Protein AF-A0A316NKL5-F1 (afdb_monomer_lite)

Radius of gyration: 10.57 Å; chains: 1; bounding box: 24×18×30 Å

pLDDT: mean 93.96, std 8.82, range [47.06, 98.25]

Structure (mmCIF, N/CA/C/O backbone):
data_AF-A0A316NKL5-F1
#
_entry.id   AF-A0A316NKL5-F1
#
loop_
_atom_site.group_PDB
_atom_site.id
_atom_site.type_symbol
_atom_site.label_atom_id
_atom_site.label_alt_id
_atom_site.label_comp_id
_atom_site.label_asym_id
_atom_site.label_entity_id
_atom_site.label_seq_id
_atom_site.pdbx_PDB_ins_code
_atom_site.Cartn_x
_atom_site.Cartn_y
_atom_site.Cartn_z
_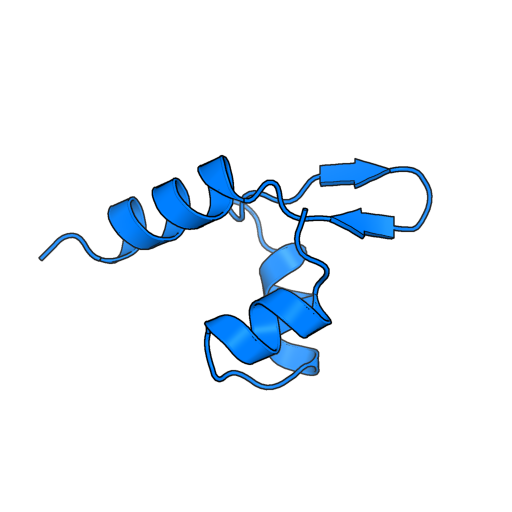atom_site.occupancy
_atom_site.B_iso_or_equiv
_atom_site.auth_seq_id
_atom_site.auth_comp_id
_atom_site.auth_asym_id
_atom_site.auth_atom_id
_atom_site.pdbx_PDB_model_num
ATOM 1 N N . MET A 1 1 ? 4.045 8.990 -5.706 1.00 91.62 1 MET A N 1
ATOM 2 C CA . MET A 1 1 ? 3.746 7.542 -5.649 1.00 91.62 1 MET A CA 1
ATOM 3 C C . MET A 1 1 ? 4.656 6.922 -4.608 1.00 91.62 1 MET A C 1
ATOM 5 O O . MET A 1 1 ? 5.757 7.432 -4.448 1.00 91.62 1 MET A O 1
ATOM 9 N N . LEU A 1 2 ? 4.203 5.890 -3.905 1.00 96.62 2 LEU A N 1
ATOM 10 C CA . LEU A 1 2 ? 4.971 5.192 -2.874 1.00 96.62 2 LEU A CA 1
ATOM 11 C C . LEU A 1 2 ? 5.474 3.858 -3.431 1.00 96.62 2 LEU A C 1
ATOM 13 O O . LEU A 1 2 ? 4.759 3.169 -4.156 1.00 96.62 2 LEU A O 1
ATOM 17 N N . SER A 1 3 ? 6.706 3.497 -3.113 1.00 96.75 3 SER A N 1
ATOM 18 C CA . SER A 1 3 ? 7.253 2.161 -3.333 1.00 96.75 3 SER A CA 1
ATOM 19 C C . SER A 1 3 ? 6.928 1.243 -2.146 1.00 96.75 3 SER A C 1
ATOM 21 O O . SER A 1 3 ? 6.519 1.713 -1.085 1.00 96.75 3 SER A O 1
ATOM 23 N N . ALA A 1 4 ? 7.130 -0.071 -2.284 1.00 96.00 4 ALA A N 1
ATOM 24 C CA . ALA A 1 4 ? 6.960 -0.995 -1.156 1.00 96.00 4 ALA A CA 1
ATOM 25 C C . ALA A 1 4 ? 7.838 -0.631 0.070 1.00 96.00 4 ALA A C 1
ATOM 27 O O . ALA A 1 4 ? 7.329 -0.690 1.188 1.00 96.00 4 ALA A O 1
ATOM 28 N N . PRO A 1 5 ? 9.107 -0.191 -0.087 1.00 97.75 5 PRO A N 1
ATOM 29 C CA . PRO A 1 5 ? 9.872 0.387 1.020 1.00 97.75 5 PRO A CA 1
ATOM 30 C C . PRO A 1 5 ? 9.219 1.607 1.681 1.00 97.75 5 PRO A C 1
ATOM 32 O O . PRO A 1 5 ? 9.209 1.675 2.906 1.00 97.75 5 PRO A O 1
ATOM 35 N N . ASP A 1 6 ? 8.639 2.531 0.907 1.00 97.88 6 ASP A N 1
ATOM 36 C CA . ASP A 1 6 ? 7.959 3.704 1.476 1.00 97.88 6 ASP A CA 1
ATOM 37 C C . ASP A 1 6 ? 6.730 3.281 2.292 1.00 97.88 6 ASP A C 1
ATOM 39 O O . ASP A 1 6 ? 6.520 3.772 3.398 1.00 97.88 6 ASP A O 1
ATOM 43 N N . VAL A 1 7 ? 5.948 2.319 1.785 1.00 97.44 7 VAL A N 1
ATOM 44 C CA . VAL A 1 7 ? 4.807 1.732 2.510 1.00 97.44 7 VAL A CA 1
ATOM 45 C C . VAL A 1 7 ? 5.264 1.086 3.818 1.00 97.44 7 VAL A C 1
ATOM 47 O O . VAL A 1 7 ? 4.624 1.288 4.846 1.00 97.44 7 VAL A O 1
ATOM 50 N N . ALA A 1 8 ? 6.387 0.359 3.805 1.00 98.06 8 ALA A N 1
ATOM 51 C CA . ALA A 1 8 ? 6.958 -0.241 5.010 1.00 98.06 8 ALA A CA 1
ATOM 52 C C . ALA A 1 8 ? 7.273 0.821 6.072 1.00 98.06 8 ALA A C 1
ATOM 54 O O . ALA A 1 8 ? 6.892 0.670 7.232 1.00 98.06 8 ALA A O 1
ATOM 55 N N . SER A 1 9 ? 7.923 1.914 5.660 1.0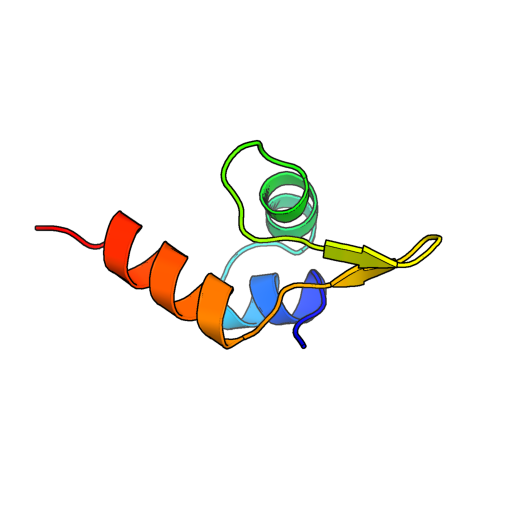0 97.94 9 SER A N 1
ATOM 56 C CA . SER A 1 9 ? 8.256 3.030 6.544 1.00 97.94 9 SER A CA 1
ATOM 57 C C . SER A 1 9 ? 7.019 3.746 7.082 1.00 97.94 9 SER A C 1
ATOM 59 O O . SER A 1 9 ? 6.989 4.067 8.265 1.00 97.94 9 SER A O 1
ATOM 61 N N . VAL A 1 10 ? 5.998 3.977 6.250 1.00 96.25 10 VAL A N 1
ATOM 62 C CA . VAL A 1 10 ? 4.773 4.677 6.672 1.00 96.25 10 VAL A CA 1
ATOM 63 C C . VAL A 1 10 ? 3.931 3.829 7.627 1.00 96.25 10 VAL A C 1
ATOM 65 O O . VAL A 1 10 ? 3.421 4.357 8.610 1.00 96.25 10 VAL A O 1
ATOM 68 N N . LEU A 1 11 ? 3.798 2.526 7.370 1.00 95.62 11 LEU A N 1
ATOM 69 C CA . LEU A 1 11 ? 3.006 1.622 8.213 1.00 95.62 11 LEU A CA 1
ATOM 70 C C . LEU A 1 11 ? 3.779 1.080 9.427 1.00 95.62 11 LEU A C 1
ATOM 72 O O . LEU A 1 11 ? 3.186 0.422 10.275 1.00 95.62 11 LEU A O 1
ATOM 76 N N . GLY A 1 12 ? 5.093 1.312 9.510 1.00 97.06 12 GLY A N 1
ATOM 77 C CA . GLY A 1 12 ? 5.930 0.786 10.591 1.00 97.06 12 GLY A CA 1
ATOM 78 C C . GLY A 1 12 ? 6.098 -0.739 10.558 1.00 97.06 12 GLY A C 1
ATOM 79 O O . GLY A 1 12 ? 6.271 -1.359 11.605 1.00 97.06 12 GLY A O 1
ATOM 80 N N . ILE A 1 13 ? 6.045 -1.354 9.370 1.00 97.31 13 ILE A N 1
ATOM 81 C CA . ILE A 1 13 ? 6.158 -2.811 9.180 1.00 97.31 13 ILE A CA 1
ATOM 82 C C . ILE A 1 13 ? 7.483 -3.205 8.520 1.00 97.31 13 ILE A C 1
ATOM 84 O O . ILE A 1 13 ? 8.220 -2.380 7.978 1.00 97.31 13 ILE A O 1
ATOM 88 N N . SER A 1 14 ? 7.796 -4.502 8.534 1.00 98.25 14 SER A N 1
ATOM 89 C CA . SER A 1 14 ? 8.977 -5.010 7.835 1.00 98.25 14 SER A CA 1
ATOM 90 C C . SER A 1 14 ? 8.860 -4.809 6.317 1.00 98.25 14 SER A C 1
ATOM 92 O O . SER A 1 14 ? 7.771 -4.847 5.742 1.00 98.25 14 SER A O 1
ATOM 94 N N . ARG A 1 15 ? 10.002 -4.666 5.630 1.00 97.50 15 ARG A N 1
ATOM 95 C CA . ARG A 1 15 ? 10.024 -4.596 4.156 1.00 97.50 15 ARG A CA 1
ATOM 96 C C . ARG A 1 15 ? 9.387 -5.829 3.515 1.00 97.50 15 ARG A C 1
ATOM 98 O O . ARG A 1 15 ? 8.704 -5.690 2.510 1.00 97.50 15 ARG A O 1
ATOM 105 N N . ALA A 1 16 ? 9.611 -7.014 4.090 1.00 97.88 16 ALA A N 1
ATOM 106 C CA . ALA A 1 16 ? 9.011 -8.257 3.611 1.00 97.88 16 ALA A CA 1
ATOM 107 C C . ALA A 1 16 ? 7.478 -8.196 3.693 1.00 97.88 16 ALA A C 1
ATOM 109 O O . ALA A 1 16 ? 6.821 -8.387 2.675 1.00 97.88 16 ALA A O 1
ATOM 110 N N . GLY A 1 17 ? 6.936 -7.792 4.848 1.00 97.75 17 GLY A N 1
ATOM 111 C CA . GLY A 1 17 ? 5.494 -7.625 5.033 1.00 97.75 17 GLY A CA 1
ATOM 112 C C . GLY A 1 17 ? 4.895 -6.577 4.095 1.00 97.75 17 GLY A C 1
ATOM 113 O O . GLY A 1 17 ? 3.820 -6.786 3.547 1.00 97.75 17 GLY A O 1
ATOM 114 N N . ALA A 1 18 ? 5.611 -5.485 3.811 1.00 97.69 18 ALA A N 1
ATOM 115 C CA . ALA A 1 18 ? 5.160 -4.514 2.815 1.00 97.69 18 ALA A CA 1
ATOM 116 C C . ALA A 1 18 ? 5.129 -5.098 1.392 1.00 97.69 18 ALA A C 1
ATOM 118 O O . ALA A 1 18 ? 4.204 -4.814 0.639 1.00 97.69 18 ALA A O 1
ATOM 119 N N . TYR A 1 19 ? 6.104 -5.929 1.010 1.00 96.88 19 TYR A N 1
ATOM 120 C CA . TYR A 1 19 ? 6.110 -6.603 -0.295 1.00 96.88 19 TYR A CA 1
ATOM 121 C C . TYR A 1 19 ? 5.002 -7.648 -0.452 1.00 96.88 19 TYR A C 1
ATOM 123 O O . TYR A 1 19 ? 4.559 -7.885 -1.577 1.00 96.88 19 TYR A O 1
ATOM 131 N N . GLU A 1 20 ? 4.598 -8.297 0.635 1.00 97.50 20 GLU A N 1
ATOM 132 C CA . GLU A 1 20 ? 3.418 -9.161 0.659 1.00 97.50 20 GLU A CA 1
ATOM 133 C C . GLU A 1 20 ? 2.154 -8.310 0.535 1.00 97.50 20 GLU A C 1
ATOM 135 O O . GLU A 1 20 ? 1.374 -8.516 -0.390 1.00 97.50 20 GLU A O 1
ATOM 140 N N . LEU A 1 21 ? 2.029 -7.266 1.360 1.00 96.69 21 LEU A N 1
ATOM 141 C CA . LEU A 1 21 ? 0.869 -6.378 1.398 1.00 96.69 21 LEU A CA 1
ATOM 142 C C . LEU A 1 21 ? 0.572 -5.716 0.047 1.00 96.69 21 LEU A C 1
ATOM 144 O O . LEU A 1 21 ? -0.567 -5.739 -0.403 1.00 96.69 21 LEU A O 1
ATOM 148 N N . VAL A 1 22 ? 1.580 -5.168 -0.642 1.00 96.44 22 VAL A N 1
ATOM 149 C CA . VAL A 1 22 ? 1.364 -4.518 -1.952 1.00 96.44 22 VAL A CA 1
ATOM 150 C C . VAL A 1 22 ? 0.933 -5.489 -3.060 1.00 96.44 22 VAL A C 1
ATOM 152 O O . VAL A 1 22 ? 0.555 -5.037 -4.143 1.00 96.44 22 VAL A 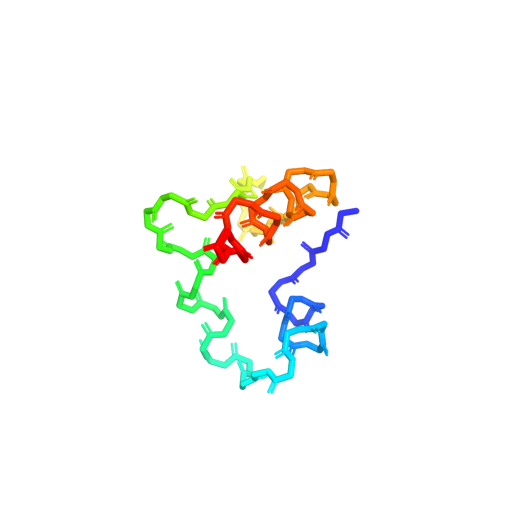O 1
ATOM 155 N N . ARG A 1 23 ? 1.032 -6.805 -2.825 1.00 95.75 23 ARG A N 1
ATOM 156 C CA . ARG A 1 23 ? 0.577 -7.871 -3.732 1.00 95.75 23 ARG A CA 1
ATOM 157 C C . ARG A 1 23 ? -0.740 -8.505 -3.289 1.00 95.75 23 ARG A C 1
ATOM 159 O O . ARG A 1 23 ? -1.272 -9.313 -4.043 1.00 95.75 23 ARG A O 1
ATOM 166 N N . SER A 1 24 ? -1.230 -8.172 -2.100 1.00 95.56 24 SER A N 1
ATOM 167 C CA . SER A 1 24 ? -2.493 -8.683 -1.584 1.00 95.56 24 SER A CA 1
ATOM 168 C C . SER A 1 24 ? -3.672 -8.098 -2.350 1.00 95.56 24 SER A C 1
ATOM 170 O O . SER A 1 24 ? -3.683 -6.914 -2.698 1.00 95.56 24 SER A O 1
ATOM 172 N N . ASP A 1 25 ? -4.693 -8.923 -2.561 1.00 94.12 25 ASP A N 1
ATOM 173 C CA . ASP A 1 25 ? -5.966 -8.469 -3.103 1.00 94.12 25 ASP A CA 1
ATOM 174 C C . ASP A 1 25 ? -6.577 -7.370 -2.220 1.00 94.12 25 ASP A C 1
ATOM 176 O O . ASP A 1 25 ? -6.531 -7.425 -0.990 1.00 94.12 25 ASP A O 1
ATOM 180 N N . GLY A 1 26 ? -7.135 -6.341 -2.860 1.00 92.94 26 GLY A N 1
ATOM 181 C CA . GLY A 1 26 ? -7.739 -5.193 -2.178 1.00 92.94 26 GLY A CA 1
ATOM 182 C C . GLY A 1 26 ? -6.755 -4.112 -1.712 1.00 92.94 26 GLY A C 1
ATOM 183 O O . GLY A 1 26 ? -7.201 -3.053 -1.272 1.00 92.94 26 GLY A O 1
ATOM 184 N N . PHE A 1 27 ? -5.438 -4.316 -1.842 1.00 96.56 27 PHE A N 1
ATOM 185 C CA . PHE A 1 27 ? -4.465 -3.250 -1.607 1.00 96.56 27 PHE A CA 1
ATOM 186 C C . PHE A 1 27 ? -4.334 -2.340 -2.847 1.00 96.56 27 PHE A C 1
ATOM 188 O O . PHE A 1 27 ? -4.256 -2.846 -3.970 1.00 96.56 27 PHE A O 1
ATOM 195 N N . PRO A 1 28 ? -4.273 -1.001 -2.697 1.00 97.00 28 PRO A N 1
ATOM 196 C CA . PRO A 1 28 ? -4.315 -0.059 -3.818 1.00 97.00 28 PRO A CA 1
ATOM 197 C C . PRO A 1 28 ? -2.967 0.077 -4.553 1.00 97.00 28 PRO A C 1
ATOM 199 O O . PRO A 1 28 ? -2.379 1.158 -4.614 1.00 97.00 28 PRO A O 1
ATOM 202 N N . SER A 1 29 ? -2.442 -1.010 -5.115 1.00 97.00 29 SER A N 1
ATOM 203 C CA . SER A 1 29 ? -1.199 -0.993 -5.890 1.00 97.00 29 SER A CA 1
ATOM 204 C C . SER A 1 29 ? -1.442 -0.887 -7.401 1.00 97.00 29 SER A C 1
ATOM 206 O O . SER A 1 29 ? -2.448 -1.333 -7.946 1.00 97.00 29 SER A O 1
ATOM 208 N N . LEU A 1 30 ? -0.486 -0.273 -8.096 1.00 96.25 30 LEU A N 1
ATOM 209 C CA . LEU A 1 30 ? -0.415 -0.167 -9.548 1.00 96.25 30 LEU A CA 1
ATOM 210 C C . LEU A 1 30 ? 0.907 -0.766 -10.028 1.00 96.25 30 LEU A C 1
ATOM 212 O O . LEU A 1 30 ? 1.981 -0.452 -9.508 1.00 96.25 30 LEU A O 1
ATOM 216 N N . ARG A 1 31 ? 0.844 -1.603 -11.064 1.00 94.56 31 ARG A N 1
ATOM 217 C CA . ARG A 1 31 ? 2.028 -2.206 -11.675 1.00 94.56 31 ARG A CA 1
ATOM 218 C C . ARG A 1 31 ? 2.388 -1.488 -12.973 1.00 94.56 31 ARG A C 1
ATOM 220 O O . ARG A 1 31 ? 1.604 -1.475 -13.914 1.00 94.56 31 ARG A O 1
ATOM 227 N N . ILE A 1 32 ? 3.592 -0.920 -13.027 1.00 93.69 32 ILE A N 1
ATOM 228 C CA . ILE A 1 32 ? 4.150 -0.261 -14.215 1.00 93.69 32 ILE A CA 1
ATOM 229 C C . ILE A 1 32 ? 5.410 -1.028 -14.617 1.00 93.69 32 ILE A C 1
ATOM 231 O O . ILE A 1 32 ? 6.468 -0.905 -13.991 1.00 93.69 32 ILE A O 1
ATOM 235 N N . GLY A 1 33 ? 5.279 -1.884 -15.634 1.00 94.19 33 GLY A N 1
ATOM 236 C CA . GLY A 1 33 ? 6.323 -2.841 -16.003 1.00 94.19 33 GLY A CA 1
ATOM 237 C C . GLY A 1 33 ? 6.668 -3.777 -14.837 1.00 94.19 33 GLY A C 1
ATOM 238 O O . GLY A 1 33 ? 5.814 -4.502 -14.323 1.00 94.19 33 GLY A O 1
ATOM 239 N N . SER A 1 34 ? 7.930 -3.760 -14.398 1.00 92.38 34 SER A N 1
ATOM 240 C CA . SER A 1 34 ? 8.405 -4.560 -13.259 1.00 92.38 34 SER A CA 1
ATOM 241 C C . SER A 1 34 ? 8.198 -3.895 -11.894 1.00 92.38 34 SER A C 1
ATOM 243 O O . SER A 1 34 ? 8.368 -4.557 -10.870 1.00 92.38 34 SER A O 1
ATOM 245 N N . ARG A 1 35 ? 7.834 -2.606 -11.850 1.00 93.00 35 ARG A N 1
ATOM 246 C CA . ARG A 1 35 ? 7.688 -1.852 -10.600 1.00 93.00 35 ARG A CA 1
ATOM 247 C C . ARG A 1 35 ? 6.257 -1.926 -10.083 1.00 93.00 35 ARG A C 1
ATOM 249 O O . ARG A 1 35 ? 5.308 -1.749 -10.842 1.00 93.00 35 ARG A O 1
ATOM 256 N N . ILE A 1 36 ? 6.128 -2.134 -8.776 1.00 95.50 36 ILE A N 1
ATOM 257 C CA . ILE A 1 36 ? 4.879 -1.950 -8.038 1.00 95.50 36 ILE A CA 1
ATOM 258 C C . ILE A 1 36 ? 4.972 -0.597 -7.340 1.00 95.50 36 ILE A C 1
ATOM 260 O O . ILE A 1 36 ? 5.933 -0.334 -6.614 1.00 95.50 36 ILE A O 1
ATOM 264 N N . VAL A 1 37 ? 3.992 0.259 -7.594 1.00 96.75 37 VAL A N 1
ATOM 265 C CA . VAL A 1 37 ? 3.872 1.589 -7.002 1.00 96.75 37 VAL A CA 1
ATOM 266 C C . VAL A 1 37 ? 2.482 1.755 -6.412 1.00 96.75 37 VAL A C 1
ATOM 268 O O . VAL A 1 37 ? 1.528 1.142 -6.870 1.00 96.75 37 VAL A O 1
ATOM 271 N N . VAL A 1 38 ? 2.355 2.598 -5.402 1.00 97.69 38 VAL A N 1
ATOM 272 C CA . VAL A 1 38 ? 1.098 2.841 -4.699 1.00 97.69 38 VAL A CA 1
ATOM 273 C C . VAL A 1 38 ? 0.750 4.321 -4.874 1.00 97.69 38 VAL A C 1
ATOM 275 O O . VAL A 1 38 ? 1.541 5.193 -4.479 1.00 97.69 38 VAL A O 1
ATOM 278 N N . PRO A 1 39 ? -0.369 4.658 -5.536 1.00 97.56 39 PRO A N 1
ATOM 279 C CA . PRO A 1 39 ? -0.866 6.027 -5.575 1.00 97.56 39 PRO A CA 1
ATOM 280 C C . PRO A 1 39 ? -1.137 6.526 -4.153 1.00 97.56 39 PRO A C 1
ATOM 282 O O . PRO A 1 39 ? -1.720 5.818 -3.338 1.00 97.56 39 PRO A O 1
ATOM 285 N N . LYS A 1 40 ? -0.682 7.745 -3.839 1.00 96.31 40 LYS A N 1
ATOM 286 C CA . LYS A 1 40 ? -0.767 8.288 -2.475 1.00 96.31 40 LYS A CA 1
ATOM 287 C C . LYS A 1 40 ? -2.221 8.439 -2.017 1.00 96.31 40 LYS A C 1
ATOM 289 O O . LYS A 1 40 ? -2.515 8.110 -0.878 1.00 96.31 40 LYS A O 1
ATOM 294 N N . GLU A 1 41 ? -3.091 8.934 -2.893 1.00 97.12 41 GLU A N 1
ATOM 295 C CA . GLU A 1 41 ? -4.507 9.174 -2.585 1.00 97.12 41 GLU A CA 1
ATOM 296 C C . GLU A 1 41 ? -5.216 7.858 -2.258 1.00 97.12 41 GLU A C 1
ATOM 298 O O . GLU A 1 41 ? -5.699 7.691 -1.145 1.00 97.12 41 GLU A O 1
ATOM 303 N N . ASN A 1 42 ? -5.112 6.859 -3.138 1.00 96.69 42 ASN A N 1
ATOM 304 C CA . ASN A 1 42 ? -5.705 5.543 -2.900 1.00 96.69 42 ASN A CA 1
ATOM 305 C C . ASN A 1 42 ? -5.150 4.857 -1.640 1.00 96.69 42 ASN A C 1
ATOM 307 O O . ASN A 1 42 ? -5.872 4.124 -0.970 1.00 96.69 42 ASN A O 1
ATOM 311 N N . PHE A 1 43 ? -3.869 5.064 -1.314 1.00 96.88 43 PHE A N 1
ATOM 312 C CA . PHE A 1 43 ? -3.285 4.538 -0.079 1.00 96.88 43 PHE A CA 1
ATOM 313 C C . PHE A 1 43 ? -3.914 5.160 1.171 1.00 96.88 43 PHE A C 1
ATOM 315 O O . PHE A 1 43 ? -4.211 4.443 2.122 1.00 96.88 43 PHE A O 1
ATOM 322 N N . ILE A 1 44 ? -4.144 6.476 1.159 1.00 95.62 44 ILE A N 1
ATOM 323 C CA . ILE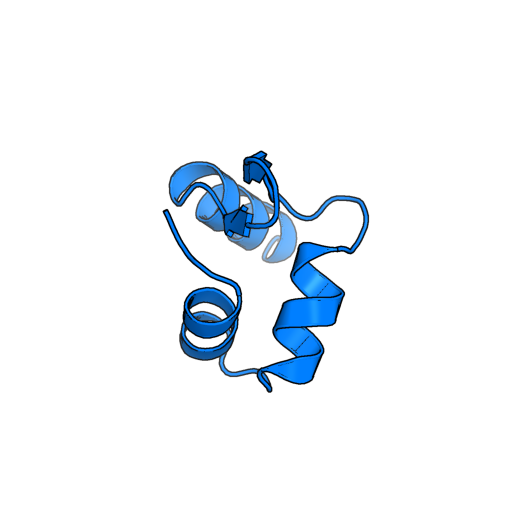 A 1 44 ? -4.831 7.185 2.245 1.00 95.62 44 ILE A CA 1
ATOM 324 C C . ILE A 1 44 ? -6.273 6.684 2.371 1.00 95.62 44 ILE A C 1
ATOM 326 O O . ILE A 1 44 ? -6.704 6.362 3.476 1.00 95.62 44 ILE A O 1
ATOM 330 N N . ASP A 1 45 ? -6.991 6.542 1.255 1.00 96.31 45 ASP A N 1
ATOM 331 C CA . ASP A 1 45 ? -8.362 6.021 1.249 1.00 96.31 45 ASP A CA 1
ATOM 332 C C . ASP A 1 45 ? -8.434 4.602 1.823 1.00 96.31 45 ASP A C 1
ATOM 334 O O . ASP A 1 45 ? -9.309 4.297 2.633 1.00 96.31 45 ASP A O 1
ATOM 338 N N . TRP A 1 46 ? -7.475 3.744 1.466 1.00 95.88 46 TRP A N 1
ATOM 339 C CA . TRP A 1 46 ? -7.372 2.388 2.001 1.00 95.88 46 TRP A CA 1
ATOM 340 C C . TRP A 1 46 ? -7.116 2.365 3.517 1.00 95.88 46 TRP A C 1
ATOM 342 O O . TRP A 1 46 ? -7.747 1.580 4.229 1.00 95.88 46 TRP A O 1
ATOM 352 N N . ILE A 1 47 ? -6.248 3.246 4.034 1.00 94.19 47 ILE A N 1
ATOM 353 C CA . ILE A 1 47 ? -6.033 3.394 5.485 1.00 94.19 47 ILE A CA 1
ATOM 354 C C . ILE A 1 47 ? -7.332 3.829 6.170 1.00 94.19 47 ILE A C 1
ATOM 356 O O . ILE A 1 47 ? -7.719 3.240 7.179 1.00 94.19 47 ILE A O 1
ATOM 360 N N . ASN A 1 48 ? -8.018 4.831 5.617 1.00 94.38 48 ASN A N 1
ATOM 361 C CA . ASN A 1 48 ? -9.256 5.361 6.188 1.00 94.38 48 ASN A CA 1
ATOM 362 C C . ASN A 1 48 ? -10.361 4.300 6.218 1.00 94.38 48 ASN A C 1
ATOM 364 O O . ASN A 1 48 ? -11.007 4.124 7.247 1.00 94.38 48 ASN A O 1
ATOM 368 N N . ALA A 1 49 ? -10.526 3.539 5.133 1.00 92.81 49 ALA A N 1
ATOM 369 C C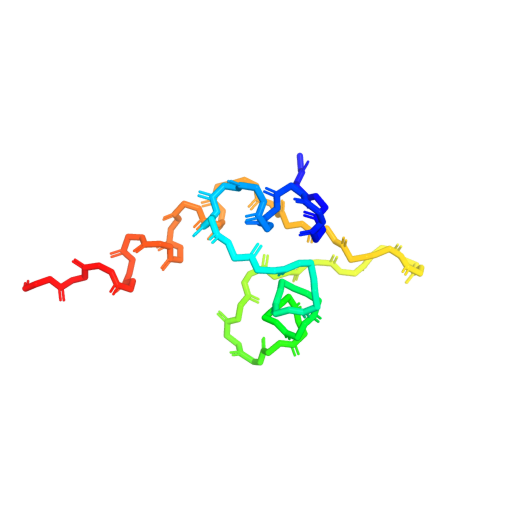A . ALA A 1 49 ? -11.465 2.421 5.082 1.00 92.81 49 ALA A CA 1
ATOM 370 C C . ALA A 1 49 ? -11.142 1.351 6.143 1.00 92.81 49 ALA A C 1
ATOM 372 O O . ALA A 1 49 ? -12.050 0.841 6.801 1.00 92.81 49 ALA A O 1
ATOM 373 N N . SER A 1 50 ? -9.854 1.061 6.356 1.00 85.06 50 SER A N 1
ATOM 374 C CA . SER A 1 50 ? -9.381 0.057 7.324 1.00 85.06 50 SER A CA 1
ATOM 375 C C . SER A 1 50 ? -9.452 0.514 8.788 1.00 85.06 50 SER A C 1
ATOM 377 O O . SER A 1 50 ? -9.403 -0.319 9.686 1.00 85.06 50 SER A O 1
ATOM 379 N N . THR A 1 51 ? -9.565 1.822 9.039 1.00 80.19 51 THR A N 1
ATOM 380 C CA . THR A 1 51 ? -9.578 2.427 10.387 1.00 80.19 51 THR A CA 1
ATOM 381 C C . THR A 1 51 ? -11.002 2.750 10.861 1.00 80.19 51 THR A C 1
ATOM 383 O O . THR A 1 51 ? -11.189 3.498 11.816 1.00 80.19 51 THR A O 1
ATOM 386 N N . SER A 1 52 ? -12.027 2.196 10.209 1.00 58.03 52 SER A N 1
ATOM 387 C CA . SER A 1 52 ? -13.416 2.387 10.634 1.00 58.03 52 SER A CA 1
ATOM 388 C C . SER A 1 52 ? -13.638 1.724 12.003 1.00 58.03 52 SER A C 1
ATOM 390 O O . SER A 1 52 ? -13.713 0.498 1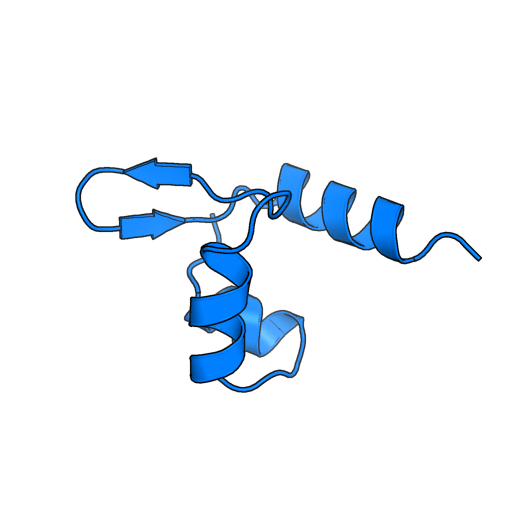2.094 1.00 58.03 52 SER A O 1
ATOM 392 N N . ALA A 1 53 ? -13.682 2.552 13.051 1.00 47.06 53 ALA A N 1
ATOM 393 C CA . ALA A 1 53 ? -14.161 2.226 14.394 1.00 47.06 53 ALA A CA 1
ATOM 394 C C . ALA A 1 53 ? -15.688 2.346 14.474 1.00 47.06 53 ALA A C 1
ATOM 396 O O . ALA A 1 53 ? -16.247 3.196 13.740 1.00 47.06 53 ALA A O 1
#

Foldseek 3Di:
DAFLVRVCVVVVHDSVVSVVQLVDPPQQWDDDPPGIDHDPVSNVVSVVVVPDD

Sequence (53 aa):
MLSAPDVASVLGISRAGAYELVRSDGFPSLRIGSRIVVPKENFIDWINASTSA

Secondary structure (DSSP, 8-state):
-B-HHHHHHHHT--HHHHHHHTTSTTS--EEETTEEEB-HHHHHHHHHHHT--